Protein AF-A0A538LPN1-F1 (afdb_monomer_lite)

Foldseek 3Di:
DPVVVVVVLVVVPDDDDPVVNVVVVVVVVVVVVVVVVVVCVVPVPPPPDPPPPPPPDDDPPPDPDDD

Structure (mmCIF, N/CA/C/O backbone):
data_AF-A0A538LPN1-F1
#
_entry.id   AF-A0A538LPN1-F1
#
loop_
_atom_site.group_PDB
_atom_site.id
_atom_site.type_symbol
_atom_site.label_atom_id
_atom_site.label_alt_id
_atom_site.label_comp_id
_atom_site.label_asym_id
_atom_site.label_entity_id
_atom_site.label_seq_id
_atom_site.pdbx_PDB_ins_code
_atom_site.Cartn_x
_atom_site.Cartn_y
_atom_site.Cartn_z
_atom_site.occupancy
_atom_site.B_iso_or_equiv
_atom_site.auth_seq_id
_atom_site.auth_comp_id
_atom_site.auth_asym_id
_atom_site.auth_atom_id
_atom_site.pdbx_PDB_model_num
ATOM 1 N N . MET A 1 1 ? 10.620 11.458 5.234 1.00 51.22 1 MET A N 1
ATOM 2 C CA . MET A 1 1 ? 9.377 11.165 4.485 1.00 51.22 1 MET A CA 1
ATOM 3 C C . MET A 1 1 ? 8.975 9.726 4.796 1.00 51.22 1 MET A C 1
ATOM 5 O O . MET A 1 1 ? 9.726 8.835 4.447 1.00 51.22 1 MET A O 1
ATOM 9 N N . GLY A 1 2 ? 7.907 9.473 5.555 1.00 58.41 2 GLY A N 1
ATOM 10 C CA . GLY A 1 2 ? 7.579 8.106 6.023 1.00 58.41 2 GLY A CA 1
ATOM 11 C C . GLY A 1 2 ? 6.412 8.029 7.014 1.00 58.41 2 GLY A C 1
ATOM 12 O O . GLY A 1 2 ? 5.846 6.965 7.239 1.00 58.41 2 GLY A O 1
ATOM 13 N N . ALA A 1 3 ? 5.993 9.177 7.554 1.00 71.06 3 ALA A N 1
ATOM 14 C CA . ALA A 1 3 ? 4.850 9.276 8.458 1.00 71.06 3 ALA A CA 1
ATOM 15 C C . ALA A 1 3 ? 3.504 8.923 7.791 1.00 71.06 3 ALA A C 1
ATOM 17 O O . ALA A 1 3 ? 2.631 8.370 8.452 1.00 71.06 3 ALA A O 1
ATOM 18 N N . ILE A 1 4 ? 3.352 9.190 6.488 1.00 67.25 4 ILE A N 1
ATOM 19 C CA . ILE A 1 4 ? 2.094 8.988 5.749 1.00 67.25 4 ILE A CA 1
ATOM 20 C C . ILE A 1 4 ? 1.712 7.506 5.625 1.00 67.25 4 ILE A C 1
ATOM 22 O O . ILE A 1 4 ? 0.555 7.160 5.842 1.00 67.25 4 ILE A O 1
ATOM 26 N N . LEU A 1 5 ? 2.671 6.612 5.359 1.00 65.75 5 LEU A N 1
ATOM 27 C CA . LEU A 1 5 ? 2.371 5.184 5.200 1.00 65.75 5 LEU A CA 1
ATOM 28 C C . LEU A 1 5 ? 2.008 4.521 6.541 1.00 65.75 5 LEU A C 1
ATOM 30 O O . LEU A 1 5 ? 1.061 3.741 6.613 1.00 65.75 5 LEU A O 1
ATOM 34 N N . ARG A 1 6 ? 2.713 4.895 7.621 1.00 66.62 6 ARG A N 1
ATOM 35 C CA . ARG A 1 6 ? 2.430 4.431 8.990 1.00 66.62 6 ARG A CA 1
ATOM 36 C C . ARG A 1 6 ? 1.018 4.810 9.435 1.00 66.62 6 ARG A C 1
ATOM 38 O O . ARG A 1 6 ? 0.317 3.976 9.996 1.00 66.62 6 ARG A O 1
ATOM 45 N N . TYR A 1 7 ? 0.613 6.059 9.212 1.00 64.56 7 TYR A N 1
ATOM 46 C CA . TYR A 1 7 ? -0.700 6.535 9.651 1.00 64.56 7 TYR A CA 1
ATOM 47 C C . TYR A 1 7 ? -1.855 5.917 8.852 1.00 64.56 7 TYR A C 1
ATOM 49 O O . TYR A 1 7 ? -2.895 5.624 9.439 1.00 64.56 7 TYR A O 1
ATOM 57 N N . ALA A 1 8 ? -1.661 5.645 7.557 1.00 61.16 8 ALA A N 1
ATOM 58 C CA . ALA A 1 8 ? -2.663 4.979 6.721 1.00 61.16 8 ALA A CA 1
ATOM 59 C C . ALA A 1 8 ? -2.969 3.541 7.188 1.00 61.16 8 ALA A C 1
ATOM 61 O O . ALA A 1 8 ? -4.126 3.120 7.202 1.00 61.16 8 ALA A O 1
ATOM 62 N N . VAL A 1 9 ? -1.943 2.803 7.630 1.00 64.88 9 VAL A N 1
ATOM 63 C CA . VAL A 1 9 ? -2.107 1.447 8.177 1.00 64.88 9 VAL A CA 1
ATOM 64 C C . VAL A 1 9 ? -2.816 1.482 9.531 1.00 64.88 9 VAL A C 1
ATOM 66 O O . VAL A 1 9 ? -3.802 0.773 9.713 1.00 64.88 9 VAL A O 1
ATOM 69 N N . THR A 1 10 ? -2.380 2.339 10.459 1.00 60.38 10 THR A N 1
ATOM 70 C CA . THR A 1 10 ? -2.915 2.379 11.833 1.00 60.38 10 THR A CA 1
ATOM 71 C C . THR A 1 10 ? -4.399 2.770 11.902 1.00 60.38 10 THR A C 1
ATOM 73 O O . THR A 1 10 ? -5.113 2.291 12.779 1.00 60.38 10 THR A O 1
ATOM 76 N N . ALA A 1 11 ? -4.897 3.591 10.971 1.00 59.34 11 ALA A N 1
ATOM 77 C CA . ALA A 1 11 ? -6.308 3.989 10.941 1.00 59.34 11 ALA A CA 1
ATOM 78 C C . ALA A 1 11 ? -7.268 2.838 10.565 1.00 59.34 11 ALA A C 1
ATOM 80 O O . ALA A 1 11 ? -8.423 2.846 10.983 1.00 59.34 11 ALA A O 1
ATOM 81 N N . THR A 1 12 ? -6.796 1.827 9.824 1.00 60.06 12 THR A N 1
ATOM 82 C CA . THR A 1 12 ? -7.639 0.720 9.327 1.00 60.06 12 THR A CA 1
ATOM 83 C C . THR A 1 12 ? -7.797 -0.420 10.354 1.00 60.06 12 THR A C 1
ATOM 85 O O . THR A 1 12 ? -8.710 -1.233 10.237 1.00 60.06 12 THR A O 1
ATOM 88 N N . VAL A 1 13 ? -6.951 -0.486 11.397 1.00 58.78 13 VAL A N 1
ATOM 89 C CA . VAL A 1 13 ? -6.868 -1.646 12.321 1.00 58.78 13 VAL A CA 1
ATOM 90 C C . VAL A 1 13 ? -7.752 -1.568 13.579 1.00 58.78 13 VAL A C 1
ATOM 92 O O . VAL A 1 13 ? -7.963 -2.591 14.223 1.00 58.78 13 VAL A O 1
ATOM 95 N N . SER A 1 14 ? -8.281 -0.399 13.963 1.00 56.12 14 SER A N 1
ATOM 96 C CA . SER A 1 14 ? -8.816 -0.179 15.326 1.00 56.12 14 SER A CA 1
ATOM 97 C C . SER A 1 14 ? -10.249 -0.684 15.603 1.00 56.12 14 SER A C 1
ATOM 99 O O . SER A 1 14 ? -10.742 -0.442 16.703 1.00 56.12 14 SER A O 1
ATOM 101 N N . GLY A 1 15 ? -10.950 -1.341 14.665 1.00 57.47 15 GLY A N 1
ATOM 102 C CA . GLY A 1 15 ? -12.414 -1.485 14.789 1.00 57.47 15 GLY A CA 1
ATOM 103 C C . GLY A 1 15 ? -13.067 -2.860 14.629 1.00 57.47 15 GLY A C 1
ATOM 104 O O . GLY A 1 15 ? -14.200 -3.007 15.076 1.00 57.47 15 GLY A O 1
ATOM 105 N N . ILE A 1 16 ? -12.470 -3.855 13.960 1.00 56.94 16 ILE A N 1
ATOM 106 C CA . ILE A 1 16 ? -13.253 -5.012 13.475 1.00 56.94 16 ILE A CA 1
ATOM 107 C C . ILE A 1 16 ? -12.398 -6.284 13.440 1.00 56.94 16 ILE A C 1
ATOM 109 O O . ILE A 1 16 ? -11.386 -6.302 12.758 1.00 56.94 16 ILE A O 1
ATOM 113 N N . ASN A 1 17 ? -12.847 -7.322 14.161 1.00 64.75 17 ASN A N 1
ATOM 114 C CA . ASN A 1 17 ? -12.534 -8.761 14.058 1.00 64.75 17 ASN A CA 1
ATOM 115 C C . ASN A 1 17 ? -11.119 -9.166 13.564 1.00 64.75 17 ASN A C 1
ATOM 117 O O . ASN A 1 17 ? -10.756 -8.917 12.416 1.00 64.75 17 ASN A O 1
ATOM 121 N N . ILE A 1 18 ? -10.356 -9.909 14.383 1.00 74.31 18 ILE A N 1
ATOM 122 C CA . ILE A 1 18 ? -8.979 -10.383 14.085 1.00 74.31 18 ILE A CA 1
ATOM 123 C C . ILE A 1 18 ? -8.844 -11.002 12.679 1.00 74.31 18 ILE A C 1
ATOM 125 O O . ILE A 1 18 ? -7.840 -10.794 12.000 1.00 74.31 18 ILE A O 1
ATOM 129 N N . THR A 1 19 ? -9.868 -11.724 12.217 1.00 76.94 19 THR A N 1
ATOM 130 C CA . THR A 1 19 ? -9.913 -12.353 10.890 1.00 76.94 19 THR A CA 1
ATOM 131 C C . THR A 1 19 ? -9.898 -11.327 9.757 1.00 76.94 19 THR A C 1
ATOM 133 O O . THR A 1 19 ? -9.171 -11.487 8.779 1.00 76.94 19 THR A O 1
ATOM 136 N N . THR A 1 20 ? -10.662 -10.244 9.901 1.00 81.50 20 THR A N 1
ATOM 137 C CA . THR A 1 20 ? -10.712 -9.138 8.939 1.00 81.50 20 THR A CA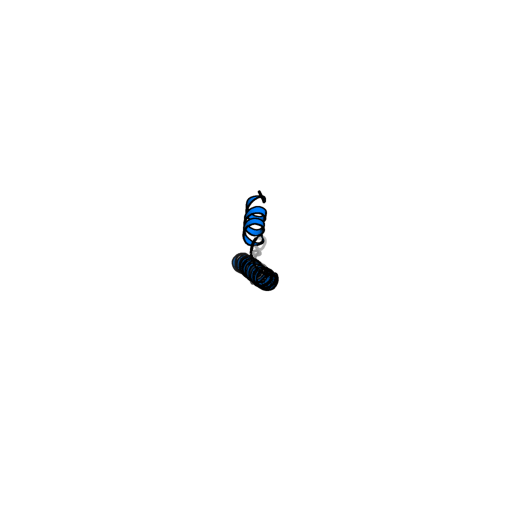 1
ATOM 138 C C . THR A 1 20 ? -9.374 -8.406 8.901 1.00 81.50 20 THR A C 1
ATOM 140 O O . THR A 1 20 ? -8.867 -8.112 7.822 1.00 81.50 20 THR A O 1
ATOM 143 N N . VAL A 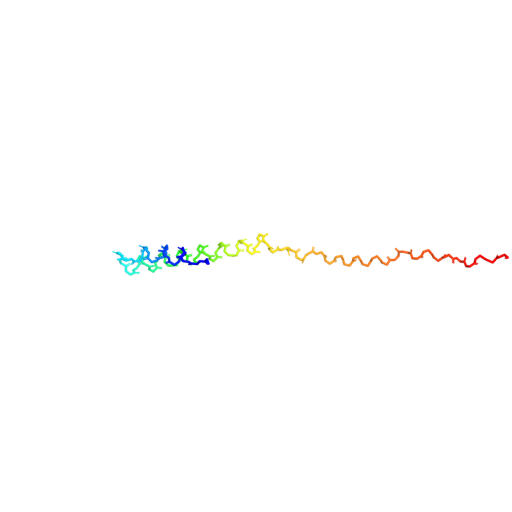1 21 ? -8.750 -8.190 10.063 1.00 78.94 21 VAL A N 1
ATOM 144 C CA . VAL A 1 21 ? -7.410 -7.586 10.158 1.00 78.94 21 VAL A CA 1
ATOM 145 C C . VAL A 1 21 ? -6.356 -8.451 9.464 1.00 78.94 21 VAL A C 1
ATOM 147 O O . VAL A 1 21 ? -5.562 -7.933 8.677 1.00 78.94 21 VAL A O 1
ATOM 150 N N . GLY A 1 22 ? -6.367 -9.764 9.709 1.00 80.62 22 GLY A N 1
ATOM 151 C CA . GLY A 1 22 ? -5.456 -10.702 9.051 1.00 80.62 22 GLY A CA 1
ATOM 152 C C . GLY A 1 22 ? -5.615 -10.690 7.530 1.00 80.62 22 GLY A C 1
ATOM 153 O O . GLY A 1 22 ? -4.624 -10.623 6.803 1.00 80.62 22 GLY A O 1
ATOM 154 N N . LEU A 1 23 ? -6.858 -10.665 7.045 1.00 84.75 23 LEU A N 1
ATOM 155 C CA . LEU A 1 23 ? -7.160 -10.598 5.617 1.00 84.75 23 LEU A CA 1
ATOM 156 C C . LEU A 1 23 ? -6.665 -9.289 4.977 1.00 84.75 23 LEU A C 1
ATOM 158 O O . LEU A 1 23 ? -6.025 -9.328 3.926 1.00 84.75 23 LEU A O 1
ATOM 162 N N . ILE A 1 24 ? -6.888 -8.140 5.622 1.00 82.62 24 ILE A N 1
ATOM 163 C CA . ILE A 1 24 ? -6.417 -6.839 5.118 1.00 82.62 24 ILE A CA 1
ATOM 164 C C . ILE A 1 24 ? -4.883 -6.789 5.088 1.00 82.62 24 ILE A C 1
ATOM 166 O O . ILE A 1 24 ? -4.318 -6.316 4.103 1.00 82.62 24 ILE A O 1
ATOM 170 N N . LEU A 1 25 ? -4.195 -7.309 6.111 1.00 84.56 25 LEU A N 1
ATOM 171 C CA . LEU A 1 25 ? -2.727 -7.348 6.138 1.00 84.56 25 LEU A CA 1
ATOM 172 C C . LEU A 1 25 ? -2.146 -8.169 4.985 1.00 84.56 25 LEU A C 1
ATOM 174 O O . LEU A 1 25 ? -1.180 -7.732 4.356 1.00 84.56 25 LEU A O 1
ATOM 178 N N . ILE A 1 26 ? -2.753 -9.317 4.672 1.00 88.00 26 ILE A N 1
ATOM 179 C CA . ILE A 1 26 ? -2.343 -10.134 3.524 1.00 88.00 26 ILE A CA 1
ATOM 180 C C . ILE A 1 26 ? -2.552 -9.352 2.226 1.00 88.00 26 ILE A C 1
ATOM 182 O O . ILE A 1 26 ? -1.623 -9.258 1.427 1.00 88.00 26 ILE A O 1
ATOM 186 N N . ILE A 1 27 ? -3.725 -8.740 2.025 1.00 88.56 27 ILE A N 1
ATOM 187 C CA . ILE A 1 27 ? -4.030 -7.974 0.805 1.00 88.56 27 ILE A CA 1
ATOM 188 C C . ILE A 1 27 ? -3.052 -6.808 0.626 1.00 88.56 27 ILE A C 1
ATOM 190 O O . ILE A 1 27 ? -2.480 -6.649 -0.449 1.00 88.56 27 ILE A O 1
ATOM 194 N N . VAL A 1 28 ? -2.814 -6.014 1.672 1.00 86.69 28 VAL A N 1
ATOM 195 C CA . VAL A 1 28 ? -1.879 -4.880 1.618 1.00 86.69 28 VAL A CA 1
ATOM 196 C C . VAL A 1 28 ? -0.451 -5.360 1.349 1.00 86.69 28 VAL A C 1
ATOM 198 O O . VAL A 1 28 ? 0.240 -4.767 0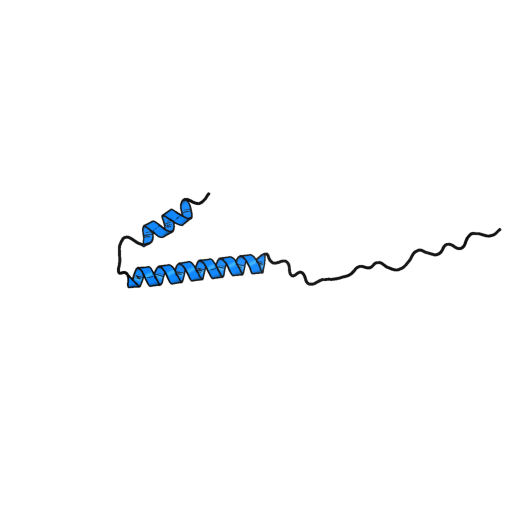.520 1.00 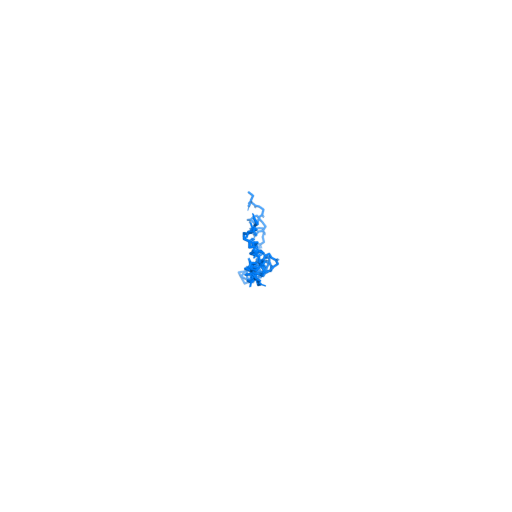86.69 28 VAL A O 1
ATOM 201 N N . GLY A 1 29 ? -0.020 -6.450 1.990 1.00 86.12 29 GLY A N 1
ATOM 202 C CA . GLY A 1 29 ? 1.284 -7.064 1.741 1.00 86.12 29 GLY A CA 1
ATOM 203 C C . GLY A 1 29 ? 1.441 -7.543 0.296 1.00 86.12 29 GLY A C 1
ATOM 204 O O . GLY A 1 29 ? 2.452 -7.249 -0.341 1.00 86.12 29 GLY A O 1
ATOM 205 N N . VAL A 1 30 ? 0.419 -8.209 -0.250 1.00 92.69 30 VAL A N 1
ATOM 206 C CA . VAL A 1 30 ? 0.395 -8.674 -1.645 1.00 92.69 30 VAL A CA 1
ATOM 207 C C . VAL A 1 30 ? 0.429 -7.492 -2.612 1.00 92.69 30 VAL A C 1
ATOM 209 O O . VAL A 1 30 ? 1.242 -7.493 -3.531 1.00 92.69 30 VAL A O 1
ATOM 212 N N . ILE A 1 31 ? -0.383 -6.454 -2.394 1.00 90.31 31 ILE A N 1
ATOM 213 C CA . ILE A 1 31 ? -0.388 -5.250 -3.239 1.00 90.31 31 ILE A CA 1
ATOM 214 C C . ILE A 1 31 ? 0.982 -4.561 -3.199 1.00 90.31 31 ILE A C 1
ATOM 216 O O . ILE A 1 31 ? 1.525 -4.222 -4.248 1.00 90.31 31 ILE A O 1
ATOM 220 N N . GLY A 1 32 ? 1.575 -4.399 -2.013 1.00 86.00 32 GLY A N 1
ATOM 221 C CA . GLY A 1 32 ? 2.907 -3.812 -1.858 1.00 86.00 32 GLY A CA 1
ATOM 222 C C . GLY A 1 32 ? 4.000 -4.621 -2.563 1.00 86.00 32 GLY A C 1
ATOM 223 O O . GLY A 1 32 ? 4.846 -4.043 -3.249 1.00 86.00 32 GLY A O 1
ATOM 224 N N . LEU A 1 33 ? 3.954 -5.952 -2.455 1.00 89.56 33 LEU A N 1
AT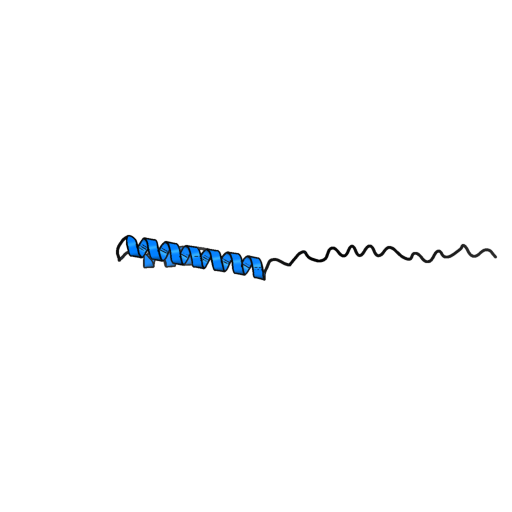OM 225 C CA . LEU A 1 33 ? 4.888 -6.855 -3.131 1.00 89.56 33 LEU A CA 1
ATOM 226 C C . LEU A 1 33 ? 4.746 -6.771 -4.655 1.00 89.56 33 LEU A C 1
ATOM 228 O O . LEU A 1 33 ? 5.743 -6.618 -5.356 1.00 89.56 33 LEU A O 1
ATOM 232 N N . VAL A 1 34 ? 3.514 -6.828 -5.167 1.00 92.06 34 VAL A N 1
ATOM 233 C CA . VAL A 1 34 ? 3.223 -6.735 -6.605 1.00 92.06 34 VAL A CA 1
ATOM 234 C C . VAL A 1 34 ? 3.691 -5.396 -7.161 1.00 92.06 34 VAL A C 1
ATOM 236 O O . VAL A 1 34 ? 4.376 -5.373 -8.180 1.00 92.06 34 VAL A O 1
ATOM 239 N N . LEU A 1 35 ? 3.385 -4.289 -6.482 1.00 89.12 35 LEU A N 1
ATOM 240 C CA . LEU A 1 35 ? 3.846 -2.964 -6.891 1.00 89.12 35 LEU A CA 1
ATOM 241 C C . LEU A 1 35 ? 5.375 -2.873 -6.879 1.00 89.12 35 LEU A C 1
ATOM 243 O O . LEU A 1 35 ? 5.941 -2.351 -7.834 1.00 89.12 35 LEU A O 1
ATOM 247 N N . SER A 1 36 ? 6.048 -3.411 -5.855 1.00 83.81 36 SER A N 1
ATOM 248 C CA . SER A 1 36 ? 7.515 -3.431 -5.773 1.00 83.81 36 SER A CA 1
ATOM 249 C C . SER A 1 36 ? 8.148 -4.233 -6.916 1.00 83.81 36 SER A C 1
ATOM 251 O O . SER A 1 36 ? 9.058 -3.735 -7.583 1.00 83.81 36 SER A O 1
ATOM 253 N N . LEU A 1 37 ? 7.625 -5.431 -7.197 1.00 87.31 37 LEU A N 1
ATOM 254 C CA . LEU A 1 37 ? 8.070 -6.273 -8.310 1.00 87.31 37 LEU A CA 1
ATOM 255 C C . LEU A 1 37 ? 7.809 -5.609 -9.661 1.00 87.31 37 LEU A C 1
ATOM 257 O O . LEU A 1 37 ? 8.681 -5.616 -10.525 1.00 87.31 37 LEU A O 1
ATOM 261 N N . MET A 1 38 ? 6.635 -5.007 -9.840 1.00 88.38 38 MET A N 1
ATOM 262 C CA . MET A 1 38 ? 6.275 -4.293 -11.061 1.00 88.38 38 MET A CA 1
ATOM 263 C C . MET A 1 38 ? 7.209 -3.103 -11.292 1.00 88.38 38 MET A C 1
ATOM 265 O O . MET A 1 38 ? 7.723 -2.939 -12.395 1.00 88.38 38 MET A O 1
ATOM 269 N N . TYR A 1 39 ? 7.494 -2.317 -10.250 1.00 84.94 39 TYR A N 1
ATOM 270 C CA . TYR A 1 39 ? 8.449 -1.211 -10.320 1.00 84.94 39 TYR A CA 1
ATOM 271 C C . TYR A 1 39 ? 9.844 -1.707 -10.704 1.00 84.94 39 TYR A C 1
ATOM 273 O O . TYR A 1 39 ? 10.478 -1.149 -11.596 1.00 84.94 39 TYR A O 1
ATOM 281 N N . MET A 1 40 ? 10.298 -2.797 -10.079 1.00 81.38 40 MET A N 1
ATOM 282 C CA . MET A 1 40 ? 11.574 -3.431 -10.398 1.00 81.38 40 MET A CA 1
ATOM 283 C C . MET A 1 40 ? 11.611 -3.956 -11.836 1.00 81.38 40 MET A C 1
ATOM 285 O O . MET A 1 40 ? 12.635 -3.812 -12.485 1.00 81.38 40 MET A O 1
ATOM 289 N N . PHE A 1 41 ? 10.526 -4.517 -12.371 1.00 77.88 41 PHE A N 1
ATOM 290 C CA . PHE A 1 41 ? 10.458 -4.975 -13.764 1.00 77.88 41 PHE A CA 1
ATOM 291 C C . PHE A 1 41 ? 10.444 -3.826 -14.774 1.00 77.88 41 PHE A C 1
ATOM 293 O O . PHE A 1 41 ? 11.096 -3.923 -15.812 1.00 77.88 41 PHE A O 1
ATOM 300 N N . ILE A 1 42 ? 9.720 -2.747 -14.472 1.00 76.62 42 ILE A N 1
ATOM 301 C CA . ILE A 1 42 ? 9.655 -1.543 -15.310 1.00 76.62 42 ILE A CA 1
ATOM 302 C C . ILE A 1 42 ? 11.016 -0.837 -15.343 1.00 76.62 42 ILE A C 1
ATOM 304 O O . ILE A 1 42 ? 11.419 -0.326 -16.386 1.00 76.62 42 ILE A O 1
ATOM 308 N N . TRP A 1 43 ? 11.734 -0.818 -14.218 1.00 68.38 43 TRP A N 1
ATOM 309 C CA . TRP A 1 43 ? 13.038 -0.165 -14.103 1.00 68.38 43 TRP A CA 1
ATOM 310 C C . TRP A 1 43 ? 14.246 -1.073 -14.252 1.00 68.38 43 TRP A C 1
ATOM 312 O O . TRP A 1 43 ? 15.345 -0.538 -14.324 1.00 68.38 43 TRP A O 1
ATOM 322 N N . SER A 1 44 ? 14.098 -2.396 -14.318 1.00 63.56 44 SER A N 1
ATOM 323 C CA . SER A 1 44 ? 15.211 -3.290 -14.634 1.00 63.56 44 SER A CA 1
ATOM 324 C C . SER A 1 44 ? 15.562 -3.073 -16.103 1.00 63.56 44 SER A C 1
ATOM 326 O O . SER A 1 44 ? 14.839 -3.553 -16.985 1.00 63.56 44 SER A O 1
ATOM 328 N N . PRO A 1 45 ? 16.650 -2.345 -16.421 1.00 59.56 45 PRO A N 1
ATOM 329 C CA . PRO A 1 45 ? 17.105 -2.266 -17.787 1.00 59.56 45 PRO A CA 1
ATOM 330 C C . PRO A 1 45 ? 17.595 -3.675 -18.070 1.00 59.56 45 PRO A C 1
ATOM 332 O O . PRO A 1 45 ? 18.537 -4.151 -17.429 1.00 59.56 45 PRO A O 1
ATOM 335 N N . ARG A 1 46 ? 16.917 -4.370 -18.984 1.00 59.56 46 ARG A N 1
ATOM 336 C CA . ARG A 1 46 ? 17.383 -5.642 -19.524 1.00 59.56 46 ARG A CA 1
ATOM 337 C C . ARG A 1 46 ? 18.836 -5.433 -19.948 1.00 59.56 46 ARG A C 1
ATOM 339 O O . ARG A 1 46 ? 19.104 -4.859 -20.999 1.00 59.56 46 ARG A O 1
ATOM 346 N N . ARG A 1 47 ? 19.787 -5.866 -19.117 1.00 62.72 47 ARG A N 1
ATOM 347 C CA . ARG A 1 47 ? 21.183 -6.047 -19.509 1.00 62.72 47 ARG A CA 1
ATOM 348 C C . ARG A 1 47 ? 21.175 -7.206 -20.497 1.00 62.72 47 ARG A C 1
ATOM 350 O O . ARG A 1 47 ? 21.337 -8.357 -20.118 1.00 62.72 47 ARG A O 1
ATOM 357 N N . GLY A 1 48 ? 20.870 -6.895 -21.747 1.00 56.91 48 GLY A N 1
ATOM 358 C CA . GLY A 1 48 ? 20.670 -7.859 -22.820 1.00 56.91 48 GLY A CA 1
ATOM 359 C C . GLY A 1 48 ? 21.254 -7.316 -24.109 1.00 56.91 48 GLY A C 1
ATOM 360 O O . GLY A 1 48 ? 20.542 -7.139 -25.085 1.00 56.91 48 GLY A O 1
ATOM 361 N N . GLY A 1 49 ? 22.543 -6.994 -24.066 1.00 51.81 49 GLY A N 1
ATOM 362 C CA . GLY A 1 49 ? 23.296 -6.482 -25.198 1.00 51.81 49 GLY A CA 1
ATOM 363 C C . GLY A 1 49 ? 24.768 -6.388 -24.846 1.00 51.81 49 GLY A C 1
ATOM 364 O O . GLY A 1 49 ? 25.333 -5.303 -24.795 1.00 51.81 49 GLY A O 1
ATOM 365 N N . VAL A 1 50 ? 25.393 -7.534 -24.574 1.00 58.66 50 VAL A N 1
ATOM 366 C CA . VAL A 1 50 ? 26.836 -7.683 -24.773 1.00 58.66 50 VAL A CA 1
ATOM 367 C C . VAL A 1 50 ? 27.075 -7.610 -26.283 1.00 58.66 50 VAL A C 1
ATOM 369 O O . VAL A 1 50 ? 27.297 -8.621 -26.935 1.00 58.66 50 VAL A O 1
ATOM 372 N N . THR A 1 51 ? 27.007 -6.411 -26.845 1.00 54.62 51 THR A N 1
ATOM 373 C CA . THR A 1 51 ? 27.879 -6.049 -27.955 1.00 54.62 51 THR A CA 1
ATOM 374 C C . THR A 1 51 ? 29.044 -5.403 -27.221 1.00 54.62 51 THR A C 1
ATOM 376 O O . THR A 1 51 ? 29.028 -4.235 -26.864 1.00 54.62 51 THR A O 1
ATOM 379 N N . ARG A 1 52 ? 30.030 -6.173 -26.749 1.00 54.97 52 ARG A N 1
ATOM 380 C CA . ARG A 1 52 ? 31.288 -6.282 -27.497 1.00 54.97 52 ARG A CA 1
ATOM 381 C C . ARG A 1 52 ? 31.208 -5.609 -28.870 1.00 54.97 52 ARG A C 1
ATOM 383 O O . ARG A 1 52 ? 31.423 -6.261 -29.879 1.00 54.97 52 ARG A O 1
ATOM 390 N N . ASP A 1 53 ? 31.049 -4.293 -28.884 1.00 55.06 53 ASP A N 1
ATOM 391 C CA . ASP A 1 53 ? 31.765 -3.491 -29.858 1.00 55.06 53 ASP A CA 1
ATOM 392 C C . ASP A 1 53 ? 33.224 -3.516 -29.401 1.00 55.06 53 ASP A C 1
ATOM 394 O O . ASP A 1 53 ? 33.811 -2.551 -28.920 1.00 55.06 53 ASP A O 1
ATOM 398 N N . ARG A 1 54 ? 33.833 -4.698 -29.560 1.00 56.47 54 ARG A N 1
ATOM 399 C CA . ARG A 1 54 ? 35.146 -4.718 -30.172 1.00 56.47 54 ARG A CA 1
ATOM 400 C C . ARG A 1 54 ? 34.898 -4.157 -31.565 1.00 56.47 54 ARG A C 1
ATOM 402 O O . ARG A 1 54 ? 34.656 -4.910 -32.500 1.00 56.47 54 ARG A O 1
ATOM 409 N N . ILE A 1 55 ? 35.000 -2.843 -31.691 1.00 50.88 55 ILE A N 1
ATOM 410 C CA . ILE A 1 55 ? 35.563 -2.284 -32.909 1.00 50.88 55 ILE A CA 1
ATOM 411 C C . ILE A 1 55 ? 37.042 -2.680 -32.848 1.00 50.88 55 ILE A C 1
ATOM 413 O O . ILE A 1 55 ? 37.897 -1.970 -32.329 1.00 50.88 55 ILE A O 1
ATOM 417 N N . VAL A 1 56 ? 37.303 -3.927 -33.222 1.00 61.28 56 VAL A N 1
ATOM 418 C CA . VAL A 1 56 ? 38.549 -4.307 -33.871 1.00 61.28 56 VAL A CA 1
ATOM 419 C C . VAL A 1 56 ? 38.240 -4.182 -35.358 1.00 61.28 56 VAL A C 1
ATOM 421 O O . VAL A 1 56 ? 37.124 -4.508 -35.756 1.00 61.28 56 VAL A O 1
ATOM 424 N N . GLU A 1 57 ? 39.236 -3.730 -36.124 1.00 59.88 57 GLU A N 1
ATOM 425 C CA . GLU A 1 57 ? 39.222 -3.429 -37.565 1.00 59.88 57 GLU A CA 1
ATOM 426 C C . GLU A 1 57 ? 38.826 -1.964 -37.839 1.00 59.88 57 GLU A C 1
ATOM 428 O O . GLU A 1 57 ? 37.668 -1.583 -37.752 1.00 59.88 57 GLU A O 1
ATOM 433 N N . ARG A 1 58 ? 39.744 -1.047 -38.155 1.00 61.31 58 ARG A N 1
ATOM 434 C CA . ARG A 1 58 ? 40.925 -1.201 -39.006 1.00 61.31 58 ARG A CA 1
ATOM 435 C C . ARG A 1 58 ? 41.844 -0.008 -38.736 1.00 61.31 58 ARG 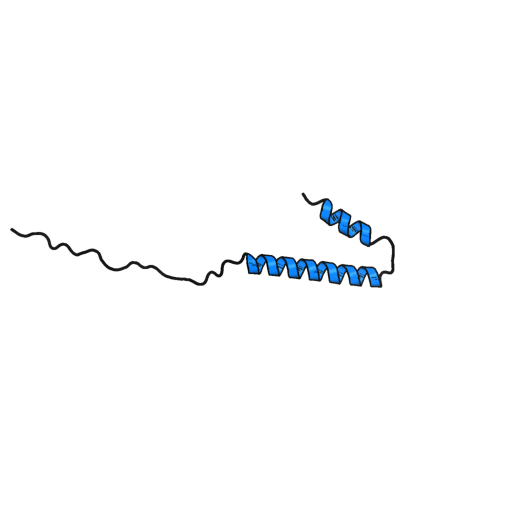A C 1
ATOM 437 O O . ARG A 1 58 ? 41.499 1.101 -39.128 1.00 61.31 58 ARG A O 1
ATOM 444 N N . ASP A 1 59 ? 42.999 -0.224 -38.110 1.00 68.12 59 ASP A N 1
ATOM 445 C CA . ASP A 1 59 ? 44.140 0.634 -38.430 1.00 68.12 59 ASP A CA 1
ATOM 446 C C . ASP A 1 59 ? 44.373 0.439 -39.934 1.00 68.12 59 ASP A C 1
ATOM 448 O O . ASP A 1 59 ? 44.637 -0.694 -40.361 1.00 68.12 59 ASP A O 1
ATOM 452 N N . PRO A 1 60 ? 44.218 1.467 -40.785 1.00 67.81 60 PRO A N 1
ATOM 453 C CA . PRO A 1 60 ? 44.808 1.391 -42.101 1.00 67.81 60 PRO A CA 1
ATOM 454 C C . PRO A 1 60 ? 46.309 1.312 -41.846 1.00 67.81 60 PRO A C 1
ATOM 456 O O . PRO A 1 60 ? 46.922 2.258 -41.362 1.00 67.81 60 PRO A O 1
ATOM 459 N N . TYR A 1 61 ? 46.891 0.150 -42.113 1.00 69.38 61 TYR A N 1
ATOM 460 C CA . TYR A 1 61 ? 48.327 0.023 -42.255 1.00 69.38 61 TYR A CA 1
ATOM 461 C C . TYR A 1 61 ? 48.730 0.968 -43.388 1.00 69.38 61 TYR A C 1
ATOM 463 O O . TYR A 1 61 ? 48.547 0.639 -44.558 1.00 69.38 61 TYR A O 1
ATOM 471 N N . GLU A 1 62 ? 49.184 2.170 -43.047 1.00 73.38 62 GLU A N 1
ATOM 472 C CA . GLU A 1 62 ? 49.802 3.083 -43.995 1.00 73.38 62 GLU A CA 1
ATOM 473 C C . GLU A 1 62 ? 51.242 2.586 -44.173 1.00 73.38 62 GLU A C 1
ATOM 475 O O . GLU A 1 62 ? 52.045 2.671 -43.237 1.00 73.38 62 GLU A O 1
ATOM 480 N N . PRO A 1 63 ? 51.573 1.938 -45.307 1.00 79.69 63 PRO A N 1
ATOM 481 C CA . PRO A 1 63 ? 52.932 1.475 -45.529 1.00 79.69 63 PRO A CA 1
ATOM 482 C C . PRO A 1 63 ? 53.852 2.703 -45.561 1.00 79.69 63 PRO A C 1
ATOM 484 O O . PRO A 1 63 ? 53.486 3.708 -46.174 1.00 79.69 63 PRO A O 1
ATOM 487 N N . PRO A 1 64 ? 55.044 2.658 -44.936 1.00 78.69 64 PRO A N 1
ATOM 488 C CA . PRO A 1 64 ? 55.954 3.793 -44.967 1.00 78.69 64 PRO A CA 1
ATOM 489 C C . PRO A 1 64 ? 56.279 4.116 -46.426 1.00 78.69 64 PRO A C 1
ATOM 491 O O . PRO A 1 64 ? 56.812 3.268 -47.149 1.00 78.69 64 PRO A O 1
ATOM 494 N N . ALA A 1 65 ? 55.922 5.328 -46.855 1.00 79.50 65 ALA A N 1
ATOM 495 C CA . ALA A 1 65 ? 56.222 5.841 -48.180 1.00 79.50 65 ALA A CA 1
ATOM 496 C C . ALA A 1 65 ? 57.743 5.819 -48.380 1.00 79.50 65 ALA A C 1
ATOM 498 O O . ALA A 1 65 ? 58.474 6.657 -47.857 1.00 79.50 65 ALA A O 1
ATOM 499 N N . ARG A 1 66 ? 58.224 4.801 -49.095 1.00 74.50 66 ARG A N 1
ATOM 500 C CA . ARG A 1 66 ? 59.589 4.739 -49.610 1.00 74.50 66 ARG A CA 1
ATOM 501 C C . ARG A 1 66 ? 59.614 5.459 -50.946 1.00 74.50 66 ARG A C 1
ATOM 503 O O . ARG A 1 66 ? 59.169 4.857 -51.919 1.00 74.50 66 ARG A O 1
ATOM 510 N N . TYR A 1 67 ? 60.151 6.673 -50.976 1.00 68.56 67 TYR A N 1
ATOM 511 C CA . TYR A 1 67 ? 60.783 7.272 -52.153 1.00 68.56 67 TYR A CA 1
ATOM 512 C C . TYR A 1 67 ? 62.019 8.046 -51.705 1.00 68.56 67 TYR A C 1
ATOM 514 O O . TYR A 1 67 ? 61.909 8.777 -50.696 1.00 68.56 67 TYR A O 1
#

Sequence (67 aa):
MGAILRYAVTATVSGINITTVGLILIIVGVIGLVLSLMYMFIWSPRRGGVTRDRIVERDPYEPPARY

Radius of gyration: 29.4 Å; chains: 1; bounding box: 74×24×68 Å

Secondary structure (DSSP, 8-state):
--HHHHHHHHHHSSSS-HHHHHHHHHHHHHHHHHHHHHHHHHH------------------------

pLDDT: mean 70.95, std 12.34, range [50.88, 92.69]